Protein AF-A0A951CCH3-F1 (afdb_monomer_lite)

Radius of gyration: 15.09 Å; chains: 1; bounding box: 40×25×33 Å

Secondary structure (DSSP, 8-state):
-----HHHHHHHHHTT--GGGEEEEEE----S--TTTTTS--EEEEEETTTTEEEEEE----

pLDDT: mean 75.43, std 16.94, range [45.0, 93.12]

Sequence (62 aa):
MLFAEPSLIRRLQTLGLNESQFEESFARASGPGGQNVNKVSTAVTLRHVPTGLAVTVSDSRS

Foldseek 3Di:
DVDPDPVVVVVCVVVVHDPVQKDKDFAQPPDPDDPPRRPDSQKIKIARNVVRDIDIDGDDDD

Structure (mmCIF, N/CA/C/O backbone):
data_AF-A0A951CCH3-F1
#
_entry.id   AF-A0A951CCH3-F1
#
loop_
_atom_site.group_PDB
_atom_site.id
_atom_site.type_symbol
_atom_site.label_atom_id
_atom_site.label_alt_id
_atom_site.label_comp_id
_atom_site.label_asym_id
_atom_site.label_entity_id
_atom_site.label_seq_id
_atom_site.pdbx_PDB_ins_code
_atom_site.Cartn_x
_atom_site.Cartn_y
_atom_site.Cartn_z
_atom_site.occupancy
_atom_site.B_iso_or_equiv
_atom_site.auth_seq_id
_atom_site.auth_comp_id
_atom_site.auth_asym_id
_atom_site.auth_atom_id
_atom_site.pdbx_PDB_model_num
ATOM 1 N N . MET A 1 1 ? 4.363 13.451 5.006 1.00 51.97 1 MET A N 1
ATOM 2 C CA . MET A 1 1 ? 2.946 13.049 5.102 1.00 51.97 1 MET A CA 1
ATOM 3 C C . MET A 1 1 ? 2.628 12.388 3.775 1.00 51.97 1 MET A C 1
ATOM 5 O O . MET A 1 1 ? 2.812 13.049 2.762 1.00 51.97 1 MET A O 1
ATOM 9 N N . LEU A 1 2 ? 2.373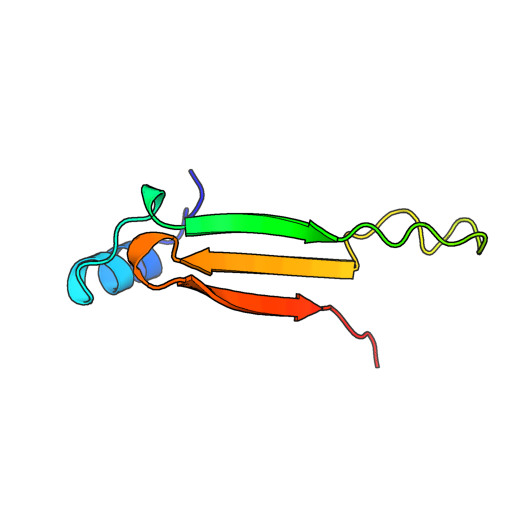 11.076 3.770 1.00 56.75 2 LEU A N 1
ATOM 10 C CA . LEU A 1 2 ? 2.372 10.233 2.560 1.00 56.75 2 LEU A CA 1
ATOM 11 C C . LEU A 1 2 ? 1.347 10.687 1.512 1.00 56.75 2 LEU A C 1
ATOM 13 O O . LEU A 1 2 ? 1.557 10.473 0.323 1.00 56.75 2 LEU A O 1
ATOM 17 N N . PHE A 1 3 ? 0.305 11.404 1.932 1.00 61.84 3 PHE A N 1
ATOM 18 C CA . PHE A 1 3 ? -0.703 11.943 1.035 1.00 61.84 3 PHE A CA 1
ATOM 19 C C . PHE A 1 3 ? -0.946 13.426 1.350 1.00 61.84 3 PHE A C 1
ATOM 21 O O . PHE A 1 3 ? -1.496 13.781 2.386 1.00 61.84 3 PHE A O 1
ATOM 28 N N . ALA A 1 4 ? -0.493 14.316 0.461 1.00 67.06 4 ALA A N 1
ATOM 29 C CA . ALA A 1 4 ? -0.684 15.770 0.577 1.00 67.06 4 ALA A CA 1
ATOM 30 C C . ALA A 1 4 ? -1.943 16.273 -0.161 1.00 67.06 4 ALA A C 1
ATOM 32 O O . ALA A 1 4 ? -2.196 17.474 -0.216 1.00 67.06 4 ALA A O 1
ATOM 33 N N . GLU A 1 5 ? -2.714 15.363 -0.760 1.00 81.06 5 GLU A N 1
ATOM 34 C CA . GLU A 1 5 ? -3.848 15.680 -1.625 1.00 81.06 5 GLU A CA 1
ATOM 35 C C . GLU A 1 5 ? -5.171 15.541 -0.836 1.00 81.06 5 GLU A C 1
ATOM 37 O O . GLU A 1 5 ? -5.513 14.433 -0.409 1.00 81.06 5 GLU A O 1
ATOM 42 N N . PRO A 1 6 ? -5.923 16.637 -0.602 1.00 82.00 6 PRO A N 1
ATOM 43 C CA . PRO A 1 6 ? -7.114 16.623 0.255 1.00 82.00 6 PRO A CA 1
ATOM 44 C C . PRO A 1 6 ? -8.222 15.665 -0.204 1.00 82.00 6 PRO A C 1
ATOM 46 O O . PRO A 1 6 ? -8.938 15.090 0.621 1.00 82.00 6 PRO A O 1
ATOM 49 N N . SER A 1 7 ? -8.387 15.479 -1.514 1.00 87.06 7 SER A N 1
ATOM 50 C CA . SER A 1 7 ? -9.408 14.601 -2.083 1.00 87.06 7 SER A CA 1
ATOM 51 C C . SER A 1 7 ? -9.096 13.122 -1.829 1.00 87.06 7 SER A C 1
ATOM 53 O O . SER A 1 7 ? -10.010 12.332 -1.564 1.00 87.06 7 SER A O 1
ATOM 55 N N . LEU A 1 8 ? -7.814 12.754 -1.805 1.00 84.38 8 LEU A N 1
ATOM 56 C CA . LEU A 1 8 ? -7.350 11.415 -1.466 1.00 84.38 8 LEU A CA 1
ATOM 57 C C . LEU A 1 8 ? -7.604 11.076 0.005 1.00 84.38 8 LEU A C 1
ATOM 59 O O . LEU A 1 8 ? -8.151 10.012 0.292 1.00 84.38 8 LEU A O 1
ATOM 63 N N . ILE A 1 9 ? -7.308 11.998 0.924 1.00 85.19 9 ILE A N 1
ATOM 64 C CA . ILE A 1 9 ? -7.574 11.810 2.361 1.00 85.19 9 ILE A CA 1
ATOM 65 C C . ILE A 1 9 ? -9.066 11.538 2.591 1.00 85.19 9 ILE A C 1
ATOM 67 O O . ILE A 1 9 ? -9.438 10.581 3.273 1.00 85.19 9 ILE A O 1
ATOM 71 N N . ARG A 1 10 ? -9.941 12.319 1.946 1.00 87.31 10 ARG A N 1
ATOM 72 C CA . ARG A 1 10 ? -11.394 12.127 2.042 1.00 87.31 10 ARG A CA 1
ATOM 73 C C . ARG A 1 10 ? -11.848 10.772 1.494 1.00 87.31 10 ARG A C 1
ATOM 75 O O . ARG A 1 10 ? -12.756 10.154 2.056 1.00 87.31 10 ARG A O 1
ATOM 82 N N . 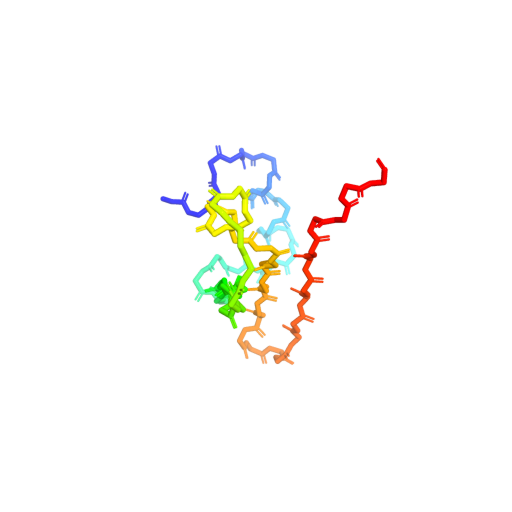ARG A 1 11 ? -11.236 10.295 0.406 1.00 90.12 11 ARG A N 1
ATOM 83 C CA . ARG A 1 11 ? -11.514 8.962 -0.154 1.00 90.12 11 ARG A CA 1
ATOM 84 C C . ARG A 1 11 ? -11.099 7.845 0.801 1.00 90.12 11 ARG A C 1
ATOM 86 O O . ARG A 1 11 ? -11.900 6.940 1.015 1.00 90.12 11 ARG A O 1
ATOM 93 N N . LEU A 1 12 ? -9.915 7.932 1.407 1.00 89.06 12 LEU A N 1
ATOM 94 C CA . LEU A 1 12 ? -9.452 6.949 2.392 1.00 89.06 12 LEU A CA 1
ATOM 95 C C . LEU A 1 12 ? -10.402 6.887 3.596 1.00 89.06 12 LEU A C 1
ATOM 97 O O . LEU A 1 12 ? -10.870 5.805 3.944 1.00 89.06 12 LEU A O 1
ATOM 101 N N . GLN A 1 13 ? -10.794 8.042 4.143 1.00 88.12 13 GLN A N 1
ATOM 102 C CA . GLN A 1 13 ? -11.755 8.121 5.251 1.00 88.12 13 GLN A CA 1
ATOM 103 C C . GLN A 1 13 ? -13.125 7.525 4.903 1.00 88.12 13 GLN A C 1
ATOM 105 O O . GLN A 1 13 ? -13.697 6.793 5.705 1.00 88.12 13 GLN A O 1
ATOM 110 N N . THR A 1 14 ? -13.643 7.793 3.699 1.00 91.81 14 THR A N 1
ATOM 111 C CA . THR A 1 14 ? -14.937 7.245 3.240 1.00 91.81 14 THR A CA 1
ATOM 112 C C . THR A 1 14 ? -14.903 5.717 3.133 1.00 91.81 14 THR A C 1
ATOM 114 O O . THR A 1 14 ? -15.917 5.058 3.342 1.00 91.81 14 THR A O 1
ATOM 117 N N . LEU A 1 15 ? -13.733 5.150 2.829 1.00 89.88 15 LEU A N 1
ATOM 118 C CA . LEU A 1 15 ? -13.503 3.707 2.752 1.00 89.88 15 LEU A CA 1
ATOM 119 C C . LEU A 1 15 ? -13.091 3.088 4.101 1.00 89.88 15 LEU A C 1
ATOM 121 O O . LEU A 1 15 ? -12.848 1.885 4.159 1.00 89.88 15 LEU A O 1
ATOM 125 N N . GLY A 1 16 ? -12.995 3.881 5.175 1.00 90.38 16 GLY A N 1
ATOM 126 C CA . GLY A 1 16 ? -12.535 3.415 6.487 1.00 90.38 16 GLY A CA 1
ATOM 127 C C . GLY A 1 16 ? -11.054 3.014 6.527 1.00 90.38 16 GLY A C 1
ATOM 128 O O . GLY A 1 16 ? -10.656 2.232 7.388 1.00 90.38 16 GLY A O 1
ATOM 129 N N . LEU A 1 17 ? -10.243 3.520 5.595 1.00 89.69 17 LEU A N 1
ATOM 130 C CA . LEU A 1 17 ? -8.820 3.209 5.458 1.00 89.69 17 LEU A CA 1
ATOM 131 C C . LEU A 1 17 ? -7.960 4.274 6.148 1.00 89.69 17 LEU A C 1
ATOM 133 O O . LEU A 1 17 ? -8.231 5.469 6.034 1.00 89.69 17 LEU A O 1
ATOM 137 N N . ASN A 1 18 ? -6.888 3.842 6.817 1.00 87.88 18 ASN A N 1
ATOM 138 C CA . ASN A 1 18 ? -5.901 4.728 7.436 1.00 87.88 18 ASN A CA 1
ATOM 139 C C . ASN A 1 18 ? -4.564 4.655 6.696 1.00 87.88 18 ASN A C 1
ATOM 141 O O . ASN A 1 18 ? -4.095 3.574 6.353 1.00 87.88 18 ASN A O 1
ATOM 145 N N . GLU A 1 19 ? -3.900 5.797 6.523 1.00 84.12 19 GLU A N 1
ATOM 146 C CA . GLU A 1 19 ? -2.602 5.887 5.833 1.00 84.12 19 GLU A CA 1
ATOM 147 C C . GLU A 1 19 ? -1.530 5.001 6.489 1.00 84.12 19 GLU A C 1
ATOM 149 O O . GLU A 1 19 ? -0.763 4.341 5.798 1.00 84.12 19 GLU A O 1
ATOM 154 N N . SER A 1 20 ? -1.530 4.912 7.824 1.00 87.44 20 SER A N 1
ATOM 155 C CA . SER A 1 20 ? -0.587 4.092 8.601 1.00 87.44 20 SER A CA 1
ATOM 156 C C . SER A 1 20 ? -0.730 2.582 8.377 1.00 87.44 20 SER A C 1
ATOM 158 O O . SER A 1 20 ? 0.091 1.813 8.868 1.00 87.44 20 SER A O 1
ATOM 160 N N . GLN A 1 21 ? -1.782 2.140 7.683 1.00 90.56 21 GLN A N 1
ATOM 161 C CA . GLN A 1 21 ? -1.997 0.737 7.321 1.00 90.56 21 GLN A CA 1
ATOM 162 C C . GLN A 1 21 ? -1.328 0.369 5.993 1.00 90.56 21 GLN A C 1
ATOM 164 O O . GLN A 1 21 ? -1.418 -0.787 5.573 1.00 90.56 21 GLN A O 1
ATOM 169 N N . PHE A 1 22 ? -0.688 1.332 5.326 1.00 90.25 22 PHE A N 1
ATOM 170 C CA . PHE A 1 22 ? -0.003 1.122 4.063 1.00 90.25 22 PHE A CA 1
ATOM 171 C C . PHE A 1 22 ? 1.513 1.165 4.235 1.00 90.25 22 PHE A C 1
ATOM 173 O O . PHE A 1 22 ? 2.063 2.072 4.855 1.00 90.25 22 PHE A O 1
ATOM 180 N N . GLU A 1 23 ? 2.186 0.191 3.634 1.00 90.25 23 GLU A N 1
ATOM 181 C CA . GLU A 1 23 ? 3.639 0.145 3.513 1.00 90.25 23 GLU A CA 1
ATOM 182 C C . GLU A 1 23 ? 4.034 0.341 2.052 1.00 90.25 23 GLU A C 1
ATOM 184 O O . GLU A 1 23 ? 3.509 -0.329 1.161 1.00 90.25 23 GLU A O 1
ATOM 189 N N . GLU A 1 24 ? 4.979 1.243 1.808 1.00 87.12 24 GLU A N 1
ATOM 190 C CA . GLU A 1 24 ? 5.531 1.500 0.482 1.00 87.12 24 GLU A CA 1
ATOM 191 C C . GLU A 1 24 ? 6.942 0.912 0.376 1.00 87.12 24 GLU A C 1
ATOM 193 O O . GLU A 1 24 ? 7.766 1.045 1.281 1.00 87.12 24 GLU A O 1
ATOM 198 N N . SER A 1 25 ? 7.229 0.231 -0.730 1.00 85.31 25 SER A N 1
ATOM 199 C CA . SER A 1 25 ? 8.530 -0.373 -1.015 1.00 85.31 25 SER A CA 1
ATOM 200 C C . SER A 1 25 ? 8.973 -0.061 -2.437 1.00 85.31 25 SER A C 1
ATOM 202 O O . SER A 1 25 ? 8.207 -0.204 -3.386 1.00 85.31 25 SER A O 1
ATOM 204 N N . PHE A 1 26 ? 10.237 0.321 -2.593 1.00 81.19 26 PHE A N 1
ATOM 205 C CA . PHE A 1 26 ? 10.822 0.677 -3.883 1.00 81.19 26 PHE A CA 1
ATOM 206 C C . PHE A 1 26 ? 11.765 -0.421 -4.361 1.00 81.19 26 PHE A C 1
ATOM 208 O O . PHE A 1 26 ? 12.731 -0.759 -3.672 1.00 81.19 26 PHE A O 1
ATOM 215 N N . ALA A 1 27 ? 11.528 -0.942 -5.564 1.00 72.62 27 ALA A N 1
ATOM 216 C CA . ALA A 1 27 ? 12.483 -1.819 -6.221 1.00 72.62 27 ALA A CA 1
ATOM 217 C C . ALA A 1 27 ? 13.562 -0.967 -6.905 1.00 72.62 27 ALA A C 1
ATOM 219 O O . ALA A 1 27 ? 13.267 -0.100 -7.731 1.00 72.62 27 ALA A O 1
ATOM 220 N N . ARG A 1 28 ? 14.827 -1.220 -6.557 1.00 65.69 28 ARG A N 1
ATOM 221 C CA . ARG A 1 28 ? 15.982 -0.674 -7.278 1.00 65.69 28 ARG A CA 1
ATOM 222 C C . ARG A 1 28 ? 16.440 -1.710 -8.296 1.00 65.69 28 ARG A C 1
ATOM 224 O O . ARG A 1 28 ? 16.742 -2.839 -7.917 1.00 65.69 28 ARG A O 1
ATOM 231 N N . ALA A 1 29 ? 16.516 -1.333 -9.568 1.00 55.66 29 ALA A N 1
ATOM 232 C CA . ALA A 1 29 ? 17.155 -2.162 -10.581 1.00 55.66 29 ALA A CA 1
ATOM 233 C C . ALA A 1 29 ? 18.665 -2.219 -10.289 1.00 55.66 29 ALA A C 1
ATOM 235 O O . ALA A 1 29 ? 19.394 -1.284 -10.597 1.00 55.66 29 ALA A O 1
ATOM 236 N N . SER A 1 30 ? 19.139 -3.290 -9.650 1.00 48.56 30 SER A N 1
ATOM 237 C CA . SER A 1 30 ? 20.573 -3.560 -9.510 1.00 48.56 30 SER A CA 1
ATOM 238 C C . SER A 1 30 ? 20.993 -4.475 -10.659 1.00 48.56 30 SER A C 1
ATOM 240 O O . SER A 1 30 ? 20.867 -5.693 -10.580 1.00 48.56 30 SER A O 1
ATOM 242 N N . GLY A 1 31 ? 21.398 -3.872 -11.776 1.00 51.72 31 GLY A N 1
ATOM 243 C CA . GLY A 1 31 ? 21.896 -4.574 -12.958 1.00 51.72 31 GLY A CA 1
ATOM 244 C C . GLY A 1 31 ? 23.182 -3.917 -13.476 1.00 51.72 31 GLY A C 1
ATOM 245 O O . GLY A 1 31 ? 23.313 -2.696 -13.372 1.00 51.72 31 GLY A O 1
ATOM 246 N N . PRO A 1 32 ? 24.140 -4.680 -14.037 1.00 47.56 32 PRO A N 1
ATOM 247 C CA . PRO A 1 32 ? 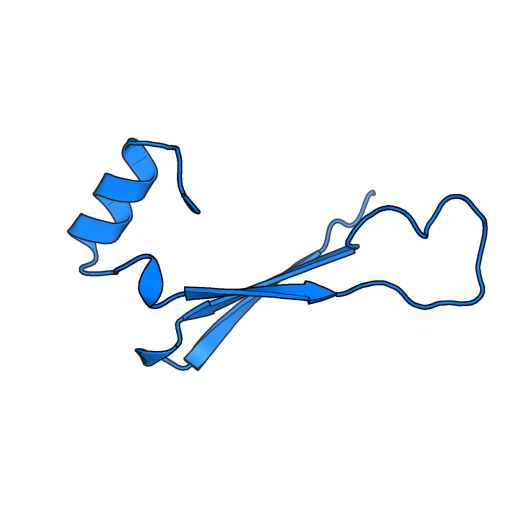25.442 -4.179 -14.497 1.00 47.56 32 PRO A CA 1
ATOM 248 C C . PRO A 1 32 ? 25.357 -3.406 -15.832 1.00 47.56 32 PRO A C 1
ATOM 250 O O . PRO A 1 32 ? 26.125 -3.652 -16.757 1.00 47.56 32 PRO A O 1
ATOM 253 N N . GLY A 1 33 ? 24.408 -2.474 -15.962 1.00 46.25 33 GLY A N 1
ATOM 254 C CA . GLY A 1 33 ? 24.136 -1.749 -17.202 1.00 46.25 33 GLY A CA 1
ATOM 255 C C . GLY A 1 33 ? 24.050 -0.239 -17.005 1.00 46.25 33 GLY A C 1
ATOM 256 O O . GLY A 1 33 ? 23.108 0.240 -16.389 1.00 46.25 33 GLY A O 1
ATOM 257 N N . GLY A 1 34 ? 25.016 0.483 -17.586 1.00 47.41 34 GLY A N 1
ATOM 258 C CA . GLY A 1 34 ? 24.889 1.846 -18.121 1.00 47.41 34 GLY A CA 1
ATOM 259 C C . GLY A 1 34 ? 24.508 2.974 -17.154 1.00 47.41 34 GLY A C 1
ATOM 260 O O . GLY A 1 34 ? 23.466 2.963 -16.509 1.00 47.41 34 GLY A O 1
ATOM 261 N N . GLN A 1 35 ? 25.302 4.047 -17.151 1.00 52.25 35 GLN A N 1
ATOM 262 C CA . GLN A 1 35 ? 25.142 5.238 -16.297 1.00 52.25 35 GLN A CA 1
ATOM 263 C C . GLN A 1 35 ? 23.772 5.961 -16.361 1.00 52.25 35 GLN A C 1
ATOM 265 O O . GLN A 1 35 ? 23.564 6.910 -15.613 1.00 52.25 35 GLN A O 1
ATOM 270 N N . ASN A 1 36 ? 22.825 5.528 -17.203 1.00 50.72 36 ASN A N 1
ATOM 271 C CA . ASN A 1 36 ? 21.525 6.180 -17.389 1.00 50.72 36 ASN A CA 1
ATOM 272 C C . ASN A 1 36 ? 20.319 5.427 -16.779 1.00 50.72 36 ASN A C 1
ATOM 274 O O . ASN A 1 36 ? 19.228 5.983 -16.730 1.00 50.72 36 ASN A O 1
ATOM 278 N N . VAL A 1 37 ? 20.486 4.189 -16.285 1.00 49.56 37 VAL A N 1
ATOM 279 C CA . VAL A 1 37 ? 19.371 3.372 -15.735 1.00 49.56 37 VAL A CA 1
ATOM 280 C C . VAL A 1 37 ? 19.380 3.323 -14.196 1.00 49.56 37 VAL A C 1
ATOM 282 O O . VAL A 1 37 ? 18.357 3.079 -13.564 1.00 49.56 37 VAL A O 1
ATOM 285 N N . ASN A 1 38 ? 20.503 3.671 -13.562 1.00 45.00 38 ASN A N 1
ATOM 286 C CA . ASN A 1 38 ? 20.711 3.561 -12.110 1.00 45.00 38 ASN A CA 1
ATOM 287 C C . ASN A 1 38 ? 20.118 4.705 -11.251 1.00 45.00 38 ASN A C 1
ATOM 289 O O . ASN A 1 38 ? 20.458 4.811 -10.073 1.00 45.00 38 ASN A O 1
ATOM 293 N N . LYS A 1 39 ? 19.257 5.584 -11.794 1.00 50.88 39 LYS A N 1
ATOM 294 C CA . LYS A 1 39 ? 18.752 6.769 -11.057 1.00 50.88 39 LYS A CA 1
ATOM 295 C C . LYS A 1 39 ? 17.244 6.782 -10.775 1.00 50.88 39 LYS A C 1
ATOM 297 O O . LYS A 1 39 ? 16.791 7.617 -9.999 1.00 50.88 39 LYS A O 1
ATOM 302 N N . VAL A 1 40 ? 16.465 5.869 -11.349 1.00 54.50 40 VAL A N 1
ATOM 303 C CA . VAL A 1 40 ? 15.005 5.828 -11.167 1.00 54.50 40 VAL A CA 1
ATOM 304 C C . VAL A 1 40 ? 14.620 4.532 -10.463 1.00 54.50 40 VAL A C 1
ATOM 306 O O . VAL A 1 40 ? 14.967 3.451 -10.927 1.00 54.50 40 VAL A O 1
ATOM 309 N N . SER A 1 41 ? 13.919 4.632 -9.329 1.00 56.75 41 SER A N 1
ATOM 310 C CA . SER A 1 41 ? 13.191 3.502 -8.743 1.00 56.75 41 SER A CA 1
ATOM 311 C C . SER A 1 41 ? 12.203 3.000 -9.794 1.00 56.75 41 SER A C 1
ATOM 313 O O . SER A 1 41 ? 11.222 3.677 -10.086 1.00 56.75 41 SER A O 1
ATOM 315 N N . THR A 1 42 ? 12.495 1.865 -10.425 1.00 66.94 42 THR A N 1
ATOM 316 C CA . THR A 1 42 ? 11.747 1.385 -11.598 1.00 66.94 42 THR A CA 1
ATOM 317 C C . THR A 1 42 ? 10.395 0.790 -11.230 1.00 66.94 42 THR A C 1
ATOM 319 O O . THR A 1 42 ? 9.526 0.688 -12.091 1.00 66.94 42 THR A O 1
ATOM 322 N N . ALA A 1 43 ? 10.189 0.432 -9.960 1.00 78.50 43 ALA A N 1
ATOM 323 C CA . ALA A 1 43 ? 8.891 0.005 -9.465 1.00 78.50 43 ALA A CA 1
ATOM 324 C C . ALA A 1 43 ? 8.642 0.453 -8.022 1.00 78.50 43 ALA A C 1
ATOM 326 O O . ALA A 1 43 ? 9.545 0.428 -7.179 1.00 78.50 43 ALA A O 1
ATOM 327 N N . VAL A 1 44 ? 7.392 0.814 -7.745 1.00 85.81 44 VAL A N 1
ATOM 328 C CA . VAL A 1 44 ? 6.855 1.120 -6.417 1.00 85.81 44 VAL A CA 1
ATOM 329 C C . VAL A 1 44 ? 5.814 0.065 -6.077 1.00 85.81 44 VAL A C 1
ATOM 331 O O . VAL A 1 44 ? 4.951 -0.243 -6.891 1.00 85.81 44 VAL A O 1
ATOM 334 N N . THR A 1 45 ? 5.893 -0.505 -4.881 1.00 89.00 45 THR A N 1
ATOM 335 C CA . THR A 1 45 ? 4.899 -1.439 -4.351 1.00 89.00 45 THR A CA 1
ATOM 336 C C . THR A 1 45 ? 4.232 -0.826 -3.136 1.00 89.00 45 THR A C 1
ATOM 338 O O . THR A 1 45 ? 4.921 -0.464 -2.187 1.00 89.00 45 THR A O 1
ATOM 341 N N . LEU A 1 46 ? 2.904 -0.743 -3.154 1.00 91.31 46 LEU A N 1
ATOM 342 C CA . LEU A 1 46 ? 2.084 -0.311 -2.029 1.00 91.31 46 LEU A CA 1
ATOM 343 C C . LEU A 1 46 ? 1.336 -1.518 -1.457 1.00 91.31 46 LEU A C 1
ATOM 345 O O . LEU A 1 46 ? 0.587 -2.181 -2.176 1.00 91.31 46 LEU A O 1
ATOM 349 N N . ARG A 1 47 ? 1.529 -1.804 -0.169 1.00 91.81 47 ARG A N 1
ATOM 350 C CA . ARG A 1 47 ? 0.914 -2.930 0.542 1.00 91.81 47 ARG A CA 1
ATOM 351 C C . ARG A 1 47 ? -0.032 -2.442 1.627 1.00 91.81 47 ARG A C 1
ATOM 353 O O . ARG A 1 47 ? 0.379 -1.683 2.491 1.00 91.81 47 ARG A O 1
ATOM 360 N N . HIS A 1 48 ? -1.265 -2.938 1.635 1.00 93.12 48 HIS A N 1
ATOM 361 C CA . HIS A 1 48 ? -2.215 -2.738 2.725 1.00 93.12 48 HIS A CA 1
ATOM 362 C C . HIS A 1 48 ? -2.080 -3.863 3.761 1.00 93.12 48 HIS A C 1
ATOM 364 O O . HIS A 1 48 ? -2.576 -4.977 3.556 1.00 93.12 48 HIS A O 1
ATOM 370 N N . VAL A 1 49 ? -1.416 -3.566 4.880 1.00 92.69 49 VAL A N 1
ATOM 371 C CA . VAL A 1 49 ? -1.012 -4.532 5.919 1.00 92.69 49 VAL A CA 1
ATOM 372 C C . VAL A 1 49 ? -2.174 -5.371 6.468 1.00 92.69 49 VAL A C 1
ATOM 374 O O . VAL A 1 49 ? -2.023 -6.590 6.518 1.00 92.69 49 VAL A O 1
ATOM 377 N N . PRO A 1 50 ? -3.346 -4.798 6.817 1.00 92.56 50 PRO A N 1
ATOM 378 C CA . PRO A 1 50 ? -4.454 -5.565 7.390 1.00 92.56 50 PRO A CA 1
ATOM 379 C C . PRO A 1 50 ? -5.029 -6.625 6.446 1.00 92.56 50 PRO A C 1
ATOM 381 O O . PRO A 1 50 ? -5.487 -7.667 6.899 1.00 92.56 50 PRO A O 1
ATOM 384 N N . THR A 1 51 ? -5.029 -6.358 5.136 1.00 92.88 51 THR A N 1
ATOM 385 C CA . THR A 1 51 ? -5.615 -7.272 4.133 1.00 92.88 51 THR A CA 1
ATOM 386 C C . THR A 1 51 ? -4.582 -8.139 3.423 1.00 92.88 51 THR A C 1
ATOM 388 O O . THR A 1 51 ? -4.950 -9.088 2.741 1.00 92.88 51 THR A O 1
ATOM 391 N N . GLY A 1 52 ? -3.298 -7.782 3.507 1.00 90.75 52 GLY A N 1
ATOM 392 C CA . GLY A 1 52 ? -2.228 -8.402 2.725 1.00 90.75 52 GLY A CA 1
ATOM 393 C C . GLY A 1 52 ? -2.220 -8.038 1.234 1.00 90.75 52 GLY A C 1
ATOM 394 O O . GLY A 1 52 ? -1.328 -8.489 0.519 1.00 90.75 52 GLY A O 1
ATOM 395 N N . LEU A 1 53 ? -3.165 -7.219 0.753 1.00 92.50 53 LEU A N 1
ATOM 396 C CA . LEU A 1 53 ? -3.211 -6.768 -0.637 1.00 92.50 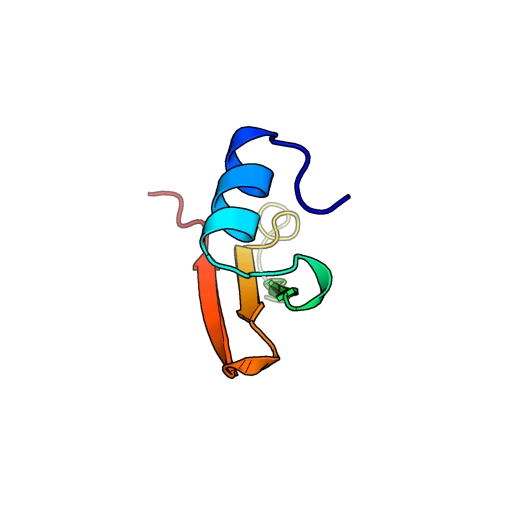53 LEU A CA 1
ATOM 397 C C . LEU A 1 53 ? -1.981 -5.914 -0.962 1.00 92.50 53 LEU A C 1
ATOM 399 O O . LEU A 1 53 ? -1.663 -4.982 -0.225 1.00 92.50 53 LEU A O 1
ATOM 403 N N . ALA A 1 54 ? -1.323 -6.198 -2.083 1.00 91.56 54 ALA A N 1
ATOM 404 C CA . ALA A 1 54 ? -0.206 -5.412 -2.584 1.00 91.56 54 ALA A CA 1
ATOM 405 C C . ALA A 1 54 ? -0.412 -5.067 -4.059 1.00 91.56 54 ALA A C 1
ATOM 407 O O . ALA A 1 54 ? -0.878 -5.895 -4.841 1.00 91.56 54 ALA A O 1
ATOM 408 N N . VAL A 1 55 ? -0.054 -3.841 -4.428 1.00 89.88 55 VAL A N 1
ATOM 409 C CA . VAL A 1 55 ? -0.094 -3.345 -5.803 1.00 89.88 55 VAL A CA 1
ATOM 410 C C . VAL A 1 55 ? 1.295 -2.845 -6.159 1.00 89.88 55 VAL A C 1
ATOM 412 O O . VAL A 1 55 ? 1.831 -1.979 -5.4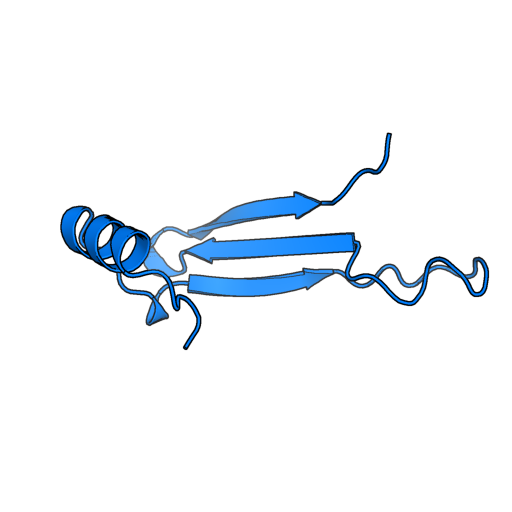73 1.00 89.88 55 VAL A O 1
ATOM 415 N N . THR A 1 56 ? 1.867 -3.378 -7.234 1.00 88.56 56 THR A N 1
ATOM 416 C CA . THR A 1 56 ? 3.152 -2.929 -7.774 1.00 88.56 56 THR A CA 1
ATOM 417 C C . THR A 1 56 ? 2.915 -2.170 -9.068 1.00 88.56 56 THR A C 1
ATOM 419 O O . THR A 1 56 ? 2.259 -2.671 -9.978 1.00 88.56 56 THR A O 1
ATOM 422 N N . VAL A 1 57 ? 3.466 -0.965 -9.153 1.00 84.69 57 VAL A N 1
ATOM 423 C CA . VAL A 1 57 ? 3.441 -0.117 -10.341 1.00 84.69 57 VAL A CA 1
ATOM 424 C C . VAL A 1 57 ? 4.877 0.103 -10.784 1.00 84.69 57 VAL A C 1
ATOM 426 O O . VAL A 1 57 ? 5.708 0.559 -10.001 1.00 84.69 57 VAL A O 1
ATOM 429 N N . SER A 1 58 ? 5.172 -0.223 -12.037 1.00 81.62 58 SER A N 1
ATOM 430 C CA . SER A 1 58 ? 6.473 0.010 -12.658 1.00 81.62 58 SER A CA 1
ATOM 431 C C . SER A 1 58 ? 6.326 0.930 -13.858 1.00 81.62 58 SER A C 1
ATOM 433 O O . SER A 1 58 ? 5.469 0.694 -14.711 1.00 81.62 58 SER A O 1
ATOM 435 N N . ASP A 1 59 ? 7.168 1.958 -13.931 1.00 70.94 59 ASP A N 1
ATOM 436 C CA . ASP A 1 59 ? 7.228 2.826 -15.104 1.00 70.94 59 ASP A CA 1
ATOM 437 C C . ASP A 1 59 ? 7.884 2.054 -16.252 1.00 70.94 59 ASP A C 1
ATOM 439 O O . ASP A 1 59 ? 9.049 1.660 -16.176 1.00 70.94 59 ASP A O 1
ATOM 443 N N . SER A 1 60 ? 7.118 1.810 -17.312 1.00 58.34 60 SER A N 1
ATOM 444 C CA . SER A 1 60 ? 7.641 1.327 -18.586 1.00 58.34 60 SER A CA 1
ATOM 445 C C . SER A 1 60 ? 7.502 2.468 -19.580 1.00 58.34 60 SER A C 1
ATOM 447 O O . SER A 1 60 ? 6.442 2.669 -20.168 1.00 58.34 60 SER A O 1
ATOM 449 N N . ARG A 1 61 ? 8.565 3.263 -19.750 1.00 54.06 61 ARG A N 1
ATOM 450 C CA . ARG A 1 61 ? 8.643 4.157 -20.911 1.00 54.06 61 ARG A CA 1
ATOM 451 C C . ARG A 1 61 ? 8.490 3.30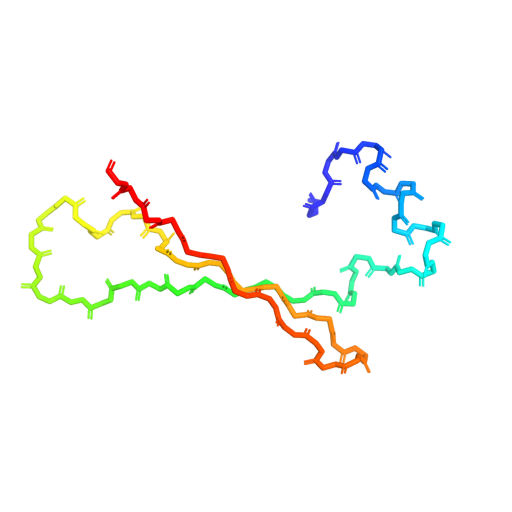0 -22.170 1.00 54.06 61 ARG A C 1
ATOM 453 O O . ARG A 1 61 ? 9.331 2.436 -22.413 1.00 54.06 61 ARG A O 1
ATOM 460 N N . SER A 1 62 ? 7.396 3.516 -22.899 1.00 46.41 62 SER A N 1
ATOM 461 C CA . SER A 1 62 ? 7.203 3.044 -24.276 1.00 46.41 62 SER A CA 1
ATOM 462 C C . SER A 1 62 ? 7.839 4.023 -25.254 1.00 46.41 62 SER A C 1
ATOM 464 O O . SER A 1 62 ? 7.824 5.237 -24.942 1.00 46.41 62 SER A O 1
#